Protein AF-A0A415K2P7-F1 (afdb_monomer)

Solvent-accessible surface area (backbone atoms only — not comparable to full-atom values): 9200 Å² total; per-residue (Å²): 142,58,72,81,37,50,37,37,32,37,36,60,86,43,89,69,56,55,33,26,33,26,71,46,73,48,91,48,28,35,35,23,44,24,39,46,90,82,80,40,78,44,33,37,32,41,34,35,45,89,42,49,71,46,74,49,71,52,72,70,41,54,53,39,41,53,53,34,49,76,70,45,59,74,75,56,84,76,79,90,70,50,44,91,44,88,58,36,45,58,46,52,35,32,77,67,66,38,62,31,41,38,32,39,55,54,71,93,50,72,49,38,28,32,42,76,45,77,58,98,59,38,33,33,33,37,40,37,51,99,83,35,46,72,53,96,57,67,46,84,42,51,58,88,47,44,34,33,43,30,34,75,23,62,66,61,53,51,39,48,58,47,23,74,73,64,74,122

Radius of gyration: 15.82 Å; Cα contacts (8 Å, |Δi|>4): 340; chains: 1; bounding box: 36×34×43 Å

Organism: NCBI:txid371601

pLDDT: mean 95.43, std 5.38, range [50.12, 98.75]

Sequence (168 aa):
MEKGKLYSFEIKGWKEPICGIVEAFSVDWILIKWIINDFLFDGYSVIQRRHIKKCFQDENLLFKESVLRAKGVMDIPTPEIPIDSKSAPLKWFCDNMNIVLVSPIDESVSDVGKITKVLNRVFYLKTMDCEGKWDNVYDNCLLSEIVSFSIDTDYVKSLLIYSLKFEK

Structure (mmCIF, N/CA/C/O backbone):
data_AF-A0A415K2P7-F1
#
_entry.id   AF-A0A415K2P7-F1
#
loop_
_atom_site.group_PDB
_atom_site.id
_atom_site.type_symbol
_atom_site.label_atom_id
_atom_site.label_alt_id
_atom_site.label_comp_id
_atom_site.label_asym_id
_atom_site.label_entity_id
_atom_site.label_seq_id
_atom_site.pdbx_PDB_ins_code
_atom_site.Cartn_x
_atom_site.Cartn_y
_atom_site.Cartn_z
_atom_site.occupancy
_atom_site.B_iso_or_equiv
_atom_site.auth_seq_id
_atom_site.auth_comp_id
_atom_site.auth_asym_id
_atom_site.auth_atom_id
_atom_site.pdbx_PDB_model_num
ATOM 1 N N . MET A 1 1 ? -12.413 -3.801 12.341 1.00 89.44 1 MET A N 1
ATOM 2 C CA . MET A 1 1 ? -12.017 -3.050 11.136 1.00 89.44 1 MET A CA 1
ATOM 3 C C . MET A 1 1 ? -13.128 -3.209 10.129 1.00 89.44 1 MET A C 1
ATOM 5 O O . MET A 1 1 ? -13.576 -4.332 9.925 1.00 89.44 1 MET A O 1
ATOM 9 N N . GLU A 1 2 ? -13.578 -2.103 9.558 1.00 95.62 2 GLU A N 1
ATOM 10 C CA . GLU A 1 2 ? -14.730 -2.040 8.659 1.00 95.62 2 GLU A CA 1
ATOM 11 C 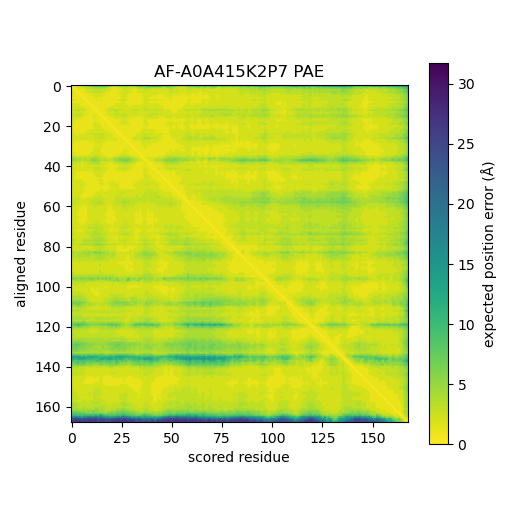C . GLU A 1 2 ? -14.326 -1.412 7.325 1.00 95.62 2 GLU A C 1
ATOM 13 O O . GLU A 1 2 ? -13.419 -0.581 7.277 1.00 95.62 2 GLU A O 1
ATOM 18 N N . LYS A 1 3 ? -15.000 -1.810 6.243 1.00 96.75 3 LYS A N 1
ATOM 19 C CA . LYS A 1 3 ? -14.834 -1.185 4.927 1.00 96.75 3 LYS A CA 1
ATOM 20 C C . LYS A 1 3 ? -15.412 0.238 4.941 1.00 96.75 3 LYS A C 1
ATOM 22 O O . LYS A 1 3 ? -16.443 0.477 5.560 1.00 96.75 3 LYS A O 1
ATOM 27 N N . GLY A 1 4 ? -14.767 1.164 4.234 1.00 97.00 4 GLY A N 1
ATOM 28 C CA . GLY A 1 4 ? -15.166 2.569 4.117 1.00 97.00 4 GLY A CA 1
ATOM 29 C C . GLY A 1 4 ? -14.808 3.425 5.334 1.00 97.00 4 GLY A C 1
ATOM 30 O O . GLY A 1 4 ? -15.270 4.560 5.443 1.00 97.00 4 GLY A O 1
ATOM 31 N N . LYS A 1 5 ? -14.005 2.888 6.259 1.00 97.94 5 LYS A N 1
ATOM 32 C CA . LYS A 1 5 ? -13.577 3.560 7.489 1.00 97.94 5 LYS A CA 1
ATOM 33 C C . LYS A 1 5 ? -12.086 3.850 7.480 1.00 97.94 5 LYS A C 1
ATOM 35 O O . LYS A 1 5 ? -11.303 3.065 6.941 1.00 97.94 5 LYS A O 1
ATOM 40 N N . LEU A 1 6 ? -11.711 4.980 8.077 1.00 98.38 6 LEU A N 1
ATOM 41 C CA . LEU A 1 6 ? -10.321 5.408 8.190 1.00 98.38 6 LEU A CA 1
ATOM 42 C C . LEU A 1 6 ? -9.652 4.761 9.405 1.00 98.38 6 LEU A C 1
ATOM 44 O O . LEU A 1 6 ? -10.136 4.897 10.528 1.00 98.38 6 LEU A O 1
ATOM 48 N N . TYR A 1 7 ? -8.505 4.126 9.179 1.00 98.50 7 TYR A N 1
ATOM 49 C CA . TYR A 1 7 ? -7.666 3.551 10.227 1.00 98.50 7 TYR A CA 1
ATOM 50 C C . TYR A 1 7 ? -6.209 3.978 10.064 1.00 98.50 7 TYR A C 1
ATOM 52 O O . TYR A 1 7 ? -5.749 4.262 8.955 1.00 98.50 7 TYR A O 1
ATOM 60 N N . SER A 1 8 ? -5.478 3.950 11.177 1.00 98.25 8 SER A N 1
ATOM 61 C CA . SER A 1 8 ? -4.016 3.975 11.187 1.00 98.25 8 SER A CA 1
ATOM 62 C C . SER A 1 8 ? -3.461 2.606 11.578 1.00 98.25 8 SER A C 1
ATOM 64 O O . SER A 1 8 ? -3.981 1.927 12.469 1.00 98.25 8 SER A O 1
ATOM 66 N N . PHE A 1 9 ? -2.389 2.207 10.900 1.00 98.50 9 PHE A N 1
ATOM 67 C CA . PHE A 1 9 ? -1.717 0.921 11.019 1.00 98.50 9 PHE A CA 1
ATOM 68 C C . PHE A 1 9 ? -0.278 1.152 11.487 1.00 98.50 9 PHE A C 1
ATOM 70 O O . PHE A 1 9 ? 0.574 1.577 10.710 1.00 98.50 9 PHE A O 1
ATOM 77 N N . GLU A 1 10 ? 0.008 0.858 12.757 1.00 98.44 10 GLU A N 1
ATOM 78 C CA . GLU A 1 10 ? 1.383 0.837 13.264 1.00 98.44 10 GLU A CA 1
ATOM 79 C C . GLU A 1 10 ? 2.112 -0.362 12.657 1.00 98.44 10 GLU A C 1
ATOM 81 O O . GLU A 1 10 ? 1.699 -1.511 12.861 1.00 98.44 10 GLU A O 1
ATOM 86 N N . ILE A 1 11 ? 3.206 -0.112 11.942 1.00 98.50 11 ILE A N 1
ATOM 87 C CA . ILE A 1 11 ? 4.044 -1.154 11.350 1.00 98.50 11 ILE A CA 1
ATOM 88 C C . ILE A 1 11 ? 5.186 -1.499 12.309 1.00 98.50 11 ILE A C 1
ATOM 90 O O . ILE A 1 11 ? 5.748 -0.645 12.991 1.00 98.50 11 ILE A O 1
ATOM 94 N N . LYS A 1 12 ? 5.525 -2.786 12.413 1.00 98.12 12 LYS A N 1
ATOM 95 C CA . LYS A 1 12 ? 6.638 -3.253 13.250 1.00 98.12 12 LYS A CA 1
ATOM 96 C C . LYS A 1 12 ? 7.951 -2.637 12.761 1.00 98.12 12 LYS A C 1
ATOM 98 O O . LYS A 1 12 ? 8.394 -2.953 11.665 1.00 98.12 12 LYS A O 1
ATOM 103 N N . GLY A 1 13 ? 8.586 -1.835 13.613 1.00 96.44 13 GLY A N 1
ATOM 104 C CA . GLY A 1 13 ? 9.891 -1.226 13.342 1.00 96.44 13 GLY A CA 1
ATOM 105 C C . GLY A 1 13 ? 9.827 0.148 12.675 1.00 96.44 13 GLY A C 1
ATOM 106 O O . GLY A 1 13 ? 10.838 0.838 12.678 1.00 96.44 13 GLY A O 1
ATOM 107 N N . TRP A 1 14 ? 8.660 0.563 12.178 1.00 98.00 14 TRP A N 1
ATOM 108 C CA . TRP A 1 14 ? 8.465 1.907 11.635 1.00 98.00 14 TRP A CA 1
ATOM 109 C C . TRP A 1 14 ? 8.137 2.899 12.749 1.00 98.00 14 TRP A C 1
ATOM 111 O O . TRP A 1 14 ? 7.540 2.533 13.770 1.00 98.00 14 TRP A O 1
ATOM 121 N N . LYS A 1 15 ? 8.530 4.155 12.544 1.00 97.12 15 LYS A N 1
ATOM 122 C CA . LYS A 1 15 ? 8.164 5.285 13.397 1.00 97.12 15 LYS A CA 1
ATOM 123 C C . LYS A 1 15 ? 6.776 5.795 13.047 1.00 97.12 15 LYS A C 1
ATOM 125 O O . LYS A 1 15 ? 5.981 6.020 13.957 1.00 97.12 15 LYS A O 1
ATOM 130 N N . GLU A 1 16 ? 6.483 5.928 11.756 1.00 95.06 16 GLU A N 1
ATOM 131 C CA . GLU A 1 16 ? 5.225 6.484 11.279 1.00 95.06 16 GLU A CA 1
ATOM 132 C C . GLU A 1 16 ? 4.228 5.377 10.894 1.00 95.06 16 GLU A C 1
ATOM 134 O O . GLU A 1 16 ? 4.587 4.374 10.265 1.00 95.06 16 GLU A O 1
ATOM 139 N N . PRO A 1 17 ? 2.945 5.508 11.276 1.00 97.12 17 PRO A N 1
ATOM 140 C CA . PRO A 1 17 ? 1.922 4.565 10.861 1.00 97.12 17 PRO A CA 1
ATOM 141 C C . PRO A 1 17 ? 1.513 4.801 9.403 1.00 97.12 17 PRO A C 1
ATOM 143 O O . PRO A 1 17 ? 1.479 5.928 8.911 1.00 97.12 17 PRO A O 1
ATOM 146 N N . ILE A 1 18 ? 1.061 3.742 8.733 1.00 98.12 18 ILE A N 1
ATOM 147 C CA . ILE A 1 18 ? 0.336 3.888 7.466 1.00 98.12 18 ILE A CA 1
ATOM 148 C C . ILE A 1 18 ? -1.111 4.271 7.793 1.00 98.12 18 ILE A C 1
ATOM 150 O O . ILE A 1 18 ? -1.742 3.618 8.619 1.00 98.12 18 ILE A O 1
ATOM 154 N N . CYS A 1 19 ? -1.664 5.303 7.157 1.00 98.31 19 CYS A N 1
ATOM 155 C CA . CYS A 1 19 ? -3.046 5.743 7.370 1.00 98.31 19 CYS A CA 1
ATOM 156 C C . CYS A 1 19 ? -3.874 5.565 6.092 1.00 98.31 19 CYS A C 1
ATOM 158 O O . CYS A 1 19 ? -3.416 5.905 5.003 1.00 98.31 19 CYS A O 1
ATOM 160 N N . GLY A 1 20 ? -5.096 5.039 6.193 1.00 98.44 20 GLY A N 1
ATOM 161 C CA . GLY A 1 20 ? -5.924 4.850 5.005 1.00 98.44 20 GLY A CA 1
ATOM 162 C C . GLY A 1 20 ? -7.370 4.458 5.252 1.00 98.44 20 GLY A C 1
ATOM 163 O O . GLY A 1 20 ? -7.730 3.965 6.322 1.00 98.44 20 GLY A O 1
ATOM 164 N N . ILE A 1 21 ? -8.202 4.681 4.232 1.00 98.44 21 ILE A N 1
ATOM 165 C CA . ILE A 1 21 ? -9.594 4.215 4.203 1.00 98.44 21 ILE A CA 1
ATOM 166 C C . ILE A 1 21 ? -9.582 2.768 3.725 1.00 98.44 21 ILE A C 1
ATOM 168 O O . ILE A 1 21 ? -9.052 2.481 2.655 1.00 98.44 21 ILE A O 1
ATOM 172 N N . VAL A 1 22 ? -10.148 1.857 4.511 1.00 98.44 22 VAL A N 1
ATOM 173 C CA . VAL A 1 22 ? -10.141 0.422 4.203 1.00 98.44 22 VAL A CA 1
ATOM 174 C C . VAL A 1 22 ? -11.140 0.099 3.102 1.00 98.44 22 VAL A C 1
ATOM 176 O O . VAL A 1 22 ? -12.333 0.343 3.247 1.00 98.44 22 VAL A O 1
ATOM 179 N N . GLU A 1 23 ? -10.675 -0.531 2.031 1.00 98.31 23 GLU A N 1
ATOM 180 C CA . GLU A 1 23 ? -11.500 -0.885 0.870 1.00 98.31 23 GLU A CA 1
ATOM 181 C C . GLU A 1 23 ? -11.775 -2.387 0.792 1.00 98.31 23 GLU A C 1
ATOM 183 O O . GLU A 1 23 ? -12.870 -2.812 0.411 1.00 98.31 23 GLU A O 1
ATOM 188 N N . ALA A 1 24 ? -10.798 -3.194 1.204 1.00 98.00 24 ALA A N 1
ATOM 189 C CA . ALA A 1 24 ? -10.917 -4.637 1.339 1.00 98.00 24 ALA A CA 1
ATOM 190 C C . ALA A 1 24 ? -9.871 -5.167 2.329 1.00 98.00 24 ALA A C 1
ATOM 192 O O . ALA A 1 24 ? -8.836 -4.541 2.561 1.00 98.00 24 ALA A O 1
ATOM 193 N N . PHE A 1 25 ? -10.118 -6.334 2.919 1.00 97.56 25 PHE A N 1
ATOM 194 C CA . PHE A 1 25 ? -9.139 -7.011 3.768 1.00 97.56 25 PHE A CA 1
ATOM 195 C C . PHE A 1 25 ? -9.321 -8.528 3.737 1.00 97.56 25 PHE A C 1
ATOM 197 O O . PHE A 1 25 ? -10.432 -9.032 3.598 1.00 97.56 25 PHE A O 1
ATOM 204 N N . SER A 1 26 ? -8.218 -9.250 3.907 1.00 97.12 26 SER A N 1
ATOM 205 C CA . SER A 1 26 ? -8.161 -10.710 4.006 1.00 97.12 26 SER A CA 1
ATOM 206 C C . SER A 1 26 ? -7.295 -11.125 5.200 1.00 97.12 26 SER A C 1
ATOM 208 O O . SER A 1 26 ? -6.988 -10.300 6.067 1.00 97.12 26 SER A O 1
ATOM 210 N N . VAL A 1 27 ? -6.918 -12.404 5.287 1.00 96.31 27 VAL A N 1
ATOM 211 C CA . VAL A 1 27 ? -5.953 -12.894 6.290 1.00 96.31 27 VAL A CA 1
ATOM 212 C C . VAL A 1 27 ? -4.558 -12.304 6.077 1.00 96.31 27 VAL A C 1
ATOM 214 O O . VAL A 1 27 ? -3.874 -12.005 7.055 1.00 96.31 27 VAL A O 1
ATOM 217 N N . ASP A 1 28 ? -4.152 -12.101 4.824 1.00 97.00 28 ASP A N 1
ATOM 218 C CA . ASP A 1 28 ? -2.788 -11.691 4.483 1.00 97.00 28 ASP A CA 1
ATOM 219 C C . ASP A 1 28 ? -2.668 -10.188 4.212 1.00 97.00 28 ASP A C 1
ATOM 221 O O . ASP A 1 28 ? -1.629 -9.598 4.515 1.00 97.00 28 ASP A O 1
ATOM 225 N N . TRP A 1 29 ? -3.727 -9.555 3.699 1.00 98.38 29 TRP A N 1
ATOM 226 C CA . TRP A 1 29 ? -3.653 -8.214 3.115 1.00 98.38 29 TRP A CA 1
ATOM 227 C C . TRP A 1 29 ? -4.745 -7.265 3.611 1.00 98.38 29 TRP A C 1
ATOM 229 O O . TRP A 1 29 ? -5.831 -7.689 4.014 1.00 98.38 29 TRP A O 1
ATOM 239 N N . ILE A 1 30 ? -4.463 -5.965 3.536 1.00 98.50 30 ILE A N 1
ATOM 240 C CA . ILE A 1 30 ? -5.437 -4.875 3.657 1.00 98.50 30 ILE A CA 1
ATOM 241 C C . ILE A 1 30 ? -5.227 -3.944 2.466 1.00 98.50 30 ILE A C 1
ATOM 243 O O . ILE A 1 30 ? -4.124 -3.439 2.290 1.00 98.50 30 ILE A O 1
ATOM 247 N N . LEU A 1 31 ? -6.269 -3.727 1.668 1.00 98.69 31 LEU A N 1
ATOM 248 C CA . LEU A 1 31 ? -6.293 -2.721 0.612 1.00 98.69 31 LEU A CA 1
ATOM 249 C C . LEU A 1 31 ? -6.868 -1.424 1.175 1.00 98.69 31 LEU A C 1
ATOM 251 O O . LEU A 1 31 ? -7.963 -1.429 1.750 1.00 98.69 31 LEU A O 1
ATOM 255 N N . ILE A 1 32 ? -6.147 -0.327 0.977 1.00 98.75 32 ILE A N 1
ATOM 256 C CA . ILE A 1 32 ? -6.556 1.001 1.422 1.00 98.75 32 ILE A CA 1
ATOM 257 C C . ILE A 1 32 ? -6.485 2.031 0.296 1.00 98.75 32 ILE A C 1
ATOM 259 O O . ILE A 1 32 ? -5.610 1.958 -0.567 1.00 98.75 32 ILE A O 1
ATOM 263 N N . LYS A 1 33 ? -7.352 3.045 0.367 1.00 98.69 33 LYS A N 1
ATOM 264 C CA . LYS A 1 33 ? -7.038 4.376 -0.170 1.00 98.69 33 LYS A CA 1
ATOM 265 C C . LYS A 1 33 ? -6.018 5.002 0.767 1.00 98.69 33 LYS A C 1
ATOM 267 O O . LYS A 1 33 ? -6.333 5.236 1.939 1.00 98.69 33 LYS A O 1
ATOM 272 N N . TRP A 1 34 ? -4.800 5.205 0.286 1.00 98.56 34 TRP A N 1
ATOM 273 C CA . TRP A 1 34 ? -3.706 5.675 1.121 1.00 98.56 34 TRP A CA 1
ATOM 274 C C . TRP A 1 34 ? -3.850 7.171 1.383 1.00 98.56 34 TRP A C 1
ATOM 276 O O . TRP A 1 34 ? -4.059 7.954 0.455 1.00 98.56 34 TRP A O 1
ATOM 286 N N . ILE A 1 35 ? -3.799 7.556 2.659 1.00 98.31 35 ILE A N 1
ATOM 287 C CA . ILE A 1 35 ? -3.903 8.946 3.088 1.00 98.31 35 ILE A CA 1
ATOM 288 C C . ILE A 1 35 ? -2.581 9.363 3.718 1.00 98.31 35 ILE A C 1
ATOM 290 O O . ILE A 1 35 ? -2.236 8.903 4.808 1.00 98.31 35 ILE A O 1
ATOM 294 N N . ILE A 1 36 ? -1.883 10.278 3.056 1.00 95.69 36 ILE A N 1
ATOM 295 C CA . ILE A 1 36 ? -0.656 10.893 3.563 1.00 95.69 36 ILE A CA 1
ATOM 296 C C . ILE A 1 36 ? -0.956 12.264 4.167 1.00 95.69 36 ILE A C 1
ATOM 298 O O . ILE A 1 36 ? -1.968 12.904 3.846 1.00 95.69 36 ILE A O 1
ATOM 302 N N . ASN A 1 37 ? -0.070 12.716 5.058 1.00 90.94 37 ASN A N 1
ATOM 303 C CA . ASN A 1 37 ? -0.271 13.922 5.862 1.00 90.94 37 ASN A CA 1
ATOM 304 C C . ASN A 1 37 ? -1.670 13.890 6.513 1.00 90.94 37 ASN A C 1
ATOM 306 O O . ASN A 1 37 ? -2.125 12.842 6.982 1.00 90.94 37 ASN A O 1
ATOM 310 N N . ASP A 1 38 ? -2.398 15.005 6.501 1.00 89.56 38 ASP A N 1
ATOM 311 C CA . ASP A 1 38 ? -3.705 15.072 7.150 1.00 89.56 38 ASP A CA 1
ATOM 312 C C . ASP A 1 38 ? -4.864 14.684 6.233 1.00 89.56 38 ASP A C 1
ATOM 314 O O . ASP A 1 38 ? -5.747 13.955 6.661 1.00 89.56 38 ASP A O 1
ATOM 318 N N . PHE A 1 39 ? -4.895 15.113 4.968 1.00 95.88 39 PHE A N 1
ATOM 319 C CA . PHE A 1 39 ? -6.099 14.963 4.130 1.00 95.88 39 PHE A CA 1
ATOM 320 C C . PHE A 1 39 ? -5.804 14.646 2.661 1.00 95.88 39 PHE A C 1
ATOM 322 O O . PHE A 1 39 ? -6.658 14.893 1.799 1.00 95.88 39 PHE A O 1
ATOM 329 N N . LEU A 1 40 ? -4.596 14.180 2.344 1.00 97.12 40 LEU A N 1
ATOM 330 C CA . LEU A 1 40 ? -4.175 13.955 0.967 1.00 97.12 40 LEU A CA 1
ATOM 331 C C . LEU A 1 40 ? -4.325 12.479 0.602 1.00 97.12 40 LEU A C 1
ATOM 333 O O . LEU A 1 40 ? -3.671 11.622 1.183 1.00 97.12 40 LEU A O 1
ATOM 337 N N . PHE A 1 41 ? -5.208 12.205 -0.355 1.00 98.19 41 PHE A N 1
ATOM 338 C CA . PHE A 1 41 ? -5.303 10.901 -0.997 1.00 98.19 41 PHE A CA 1
ATOM 339 C C . PHE A 1 41 ? -4.133 10.734 -1.965 1.00 98.19 41 PHE A C 1
ATOM 341 O O . PHE A 1 41 ? -3.973 11.568 -2.854 1.00 98.19 41 PHE A O 1
ATOM 348 N N . ASP A 1 42 ? -3.353 9.670 -1.788 1.00 97.81 42 ASP A N 1
ATOM 349 C CA . ASP A 1 42 ? -2.145 9.399 -2.570 1.00 97.81 42 ASP A CA 1
ATOM 350 C C . ASP A 1 42 ? -2.148 7.973 -3.135 1.00 97.81 42 ASP A C 1
ATOM 352 O O . ASP A 1 42 ? -1.277 7.147 -2.871 1.00 97.81 42 ASP A O 1
ATOM 356 N N . GLY A 1 43 ? -3.197 7.658 -3.893 1.00 98.19 43 GLY A N 1
ATOM 357 C CA . GLY A 1 43 ? -3.341 6.359 -4.540 1.00 98.19 43 GLY A CA 1
ATOM 358 C C . GLY A 1 43 ? -3.750 5.239 -3.583 1.00 98.19 43 GLY A C 1
ATOM 359 O O . GLY A 1 43 ? -4.419 5.450 -2.566 1.00 98.19 43 GLY A O 1
ATOM 360 N N . TYR A 1 44 ? -3.395 4.011 -3.946 1.00 98.56 44 TYR A N 1
ATOM 361 C CA . TYR A 1 44 ? -3.853 2.802 -3.261 1.00 98.56 44 TYR A CA 1
ATOM 362 C C . TYR A 1 44 ? -2.676 2.017 -2.726 1.00 98.56 44 TYR A C 1
ATOM 364 O O . TYR A 1 44 ? -1.656 1.915 -3.401 1.00 98.56 44 TYR A O 1
ATOM 372 N N . SER A 1 45 ? -2.839 1.412 -1.553 1.00 98.50 45 SER A N 1
ATOM 373 C CA . SER A 1 45 ? -1.810 0.563 -0.959 1.00 98.50 45 SER A CA 1
ATOM 374 C C . SER A 1 45 ? -2.383 -0.773 -0.508 1.00 98.50 45 SER A C 1
ATOM 376 O O . SER A 1 45 ? -3.447 -0.823 0.112 1.00 98.50 45 SER A O 1
ATOM 378 N N . VAL A 1 46 ? -1.670 -1.860 -0.807 1.00 98.56 46 VAL A N 1
ATOM 379 C CA . VAL A 1 46 ? -1.904 -3.178 -0.210 1.00 98.56 46 VAL A CA 1
ATOM 380 C C . VAL A 1 46 ? -0.855 -3.437 0.863 1.00 98.56 46 VAL A C 1
ATOM 382 O O . VAL A 1 46 ? 0.337 -3.536 0.580 1.00 98.56 46 VAL A O 1
ATOM 385 N N . ILE A 1 47 ? -1.304 -3.559 2.110 1.00 98.69 47 ILE A N 1
ATOM 386 C CA . ILE A 1 47 ? -0.450 -3.734 3.288 1.00 98.69 47 ILE A CA 1
ATOM 387 C C . ILE A 1 47 ? -0.497 -5.187 3.743 1.00 98.69 47 ILE A C 1
ATOM 389 O O . ILE A 1 47 ? 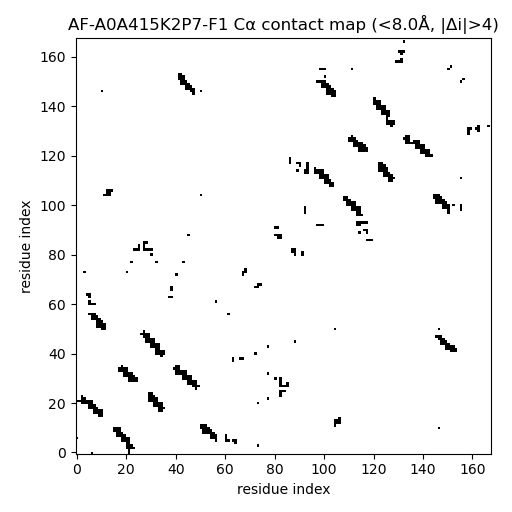-1.574 -5.760 3.929 1.00 98.69 47 ILE A O 1
ATOM 393 N N . GLN A 1 48 ? 0.668 -5.776 3.991 1.00 98.44 48 GLN A N 1
ATOM 394 C CA . GLN A 1 48 ? 0.785 -7.112 4.559 1.00 98.44 48 GLN A CA 1
ATOM 395 C C . GLN A 1 48 ? 0.491 -7.114 6.059 1.00 98.44 48 GLN A C 1
ATOM 397 O O . GLN A 1 48 ? 1.237 -6.569 6.876 1.00 98.44 48 GLN A O 1
ATOM 402 N N . ARG A 1 49 ? -0.553 -7.842 6.460 1.00 98.00 49 ARG A N 1
ATOM 403 C CA . ARG A 1 49 ? -1.040 -7.878 7.848 1.00 98.00 49 ARG A CA 1
ATOM 404 C C . ARG A 1 49 ? -0.020 -8.389 8.853 1.00 98.00 49 ARG A C 1
ATOM 406 O O . ARG A 1 49 ? -0.027 -7.951 9.998 1.00 98.00 49 ARG A O 1
ATOM 413 N N . ARG A 1 50 ? 0.885 -9.280 8.442 1.00 97.31 50 ARG A N 1
ATOM 414 C CA . ARG A 1 50 ? 1.948 -9.804 9.319 1.00 97.31 50 ARG A CA 1
ATOM 415 C C . ARG A 1 50 ? 2.906 -8.725 9.841 1.00 97.31 50 ARG A C 1
ATOM 417 O O . ARG A 1 50 ? 3.516 -8.937 10.894 1.00 97.31 50 ARG A O 1
ATOM 424 N N . HIS A 1 51 ? 3.035 -7.599 9.135 1.00 98.44 51 HIS A N 1
ATOM 425 C CA . HIS A 1 51 ? 3.894 -6.481 9.532 1.00 98.44 51 HIS A CA 1
ATOM 426 C C . HIS A 1 51 ? 3.163 -5.460 10.408 1.00 98.44 51 HIS A C 1
ATOM 428 O O . HIS A 1 51 ? 3.815 -4.656 11.065 1.00 98.44 51 HIS A O 1
ATOM 434 N N . ILE A 1 52 ? 1.833 -5.535 10.500 1.00 98.44 52 ILE A N 1
ATOM 435 C CA . ILE A 1 52 ? 1.038 -4.643 11.342 1.00 98.44 52 ILE A CA 1
ATOM 436 C C . ILE A 1 52 ? 1.185 -5.080 12.803 1.00 98.44 52 ILE A C 1
ATOM 438 O O . ILE A 1 52 ? 0.923 -6.228 13.168 1.00 98.44 52 ILE A O 1
ATOM 442 N N . LYS A 1 53 ? 1.628 -4.152 13.648 1.00 98.25 53 LYS A N 1
ATOM 443 C CA . LYS A 1 53 ? 1.689 -4.295 15.105 1.00 98.25 53 LYS A CA 1
ATOM 444 C C . LYS A 1 53 ? 0.329 -4.006 15.732 1.00 98.25 53 LYS A C 1
ATOM 446 O O . LYS A 1 53 ? -0.122 -4.756 16.594 1.00 98.25 53 LYS A O 1
ATOM 451 N N . LYS A 1 54 ? -0.313 -2.920 15.302 1.00 97.44 54 LYS A N 1
ATOM 452 C CA . LYS A 1 54 ? -1.585 -2.438 15.842 1.00 97.44 54 LYS A CA 1
ATOM 453 C C . LYS A 1 54 ? -2.360 -1.695 14.761 1.00 97.44 54 LYS A C 1
ATOM 455 O O . LYS A 1 54 ? -1.777 -0.993 13.946 1.00 97.44 54 LYS A O 1
ATOM 460 N N . CYS A 1 55 ? -3.678 -1.845 14.777 1.00 97.31 55 CYS A N 1
ATOM 461 C CA . CYS A 1 55 ? -4.608 -1.044 13.987 1.00 97.31 55 CYS A CA 1
ATOM 462 C C . CYS A 1 55 ? -5.507 -0.280 14.960 1.00 97.31 55 CYS A C 1
ATOM 464 O O . CYS A 1 55 ? -5.967 -0.867 15.945 1.00 97.31 55 CYS A O 1
ATOM 466 N N . PHE A 1 56 ? -5.722 1.012 14.724 1.00 96.81 56 PHE A N 1
ATOM 467 C CA . PHE A 1 56 ? -6.523 1.849 15.611 1.00 96.81 56 PHE A CA 1
ATOM 468 C C . PHE A 1 56 ? -7.275 2.950 14.861 1.00 96.81 56 PHE A C 1
ATOM 470 O O . PHE A 1 56 ? -6.941 3.313 13.733 1.00 96.81 56 PHE A O 1
ATOM 477 N N . GLN A 1 57 ? -8.313 3.452 15.524 1.00 96.44 57 GLN A N 1
ATOM 478 C CA . GLN A 1 57 ? -9.122 4.589 15.115 1.00 96.44 57 GLN A CA 1
ATOM 479 C C . GLN A 1 57 ? -9.428 5.393 16.381 1.00 96.44 57 GLN A C 1
ATOM 481 O O . GLN A 1 57 ? -10.069 4.874 17.293 1.00 96.44 57 GLN A O 1
ATOM 486 N N . ASP A 1 58 ? -8.905 6.611 16.461 1.00 95.38 58 ASP A N 1
ATOM 487 C CA . ASP A 1 58 ? -9.105 7.537 17.575 1.00 95.38 58 ASP A CA 1
ATOM 488 C C . ASP A 1 58 ? -9.966 8.738 17.144 1.00 95.38 58 ASP A C 1
ATOM 490 O O . ASP A 1 58 ? -10.415 8.825 15.999 1.00 95.38 58 ASP A O 1
ATOM 494 N N . GLU A 1 59 ? -10.218 9.670 18.062 1.00 96.12 59 GLU A N 1
ATOM 495 C CA . GLU A 1 59 ? -11.047 10.853 17.797 1.00 96.12 59 GLU A CA 1
ATOM 496 C C . GLU A 1 59 ? -10.481 11.740 16.675 1.00 96.12 59 GLU A C 1
ATOM 498 O O . GLU A 1 59 ? -11.241 12.251 15.847 1.00 96.12 59 GLU A O 1
ATOM 503 N N . ASN A 1 60 ? -9.153 11.858 16.580 1.00 94.75 60 ASN A N 1
ATOM 504 C CA . ASN A 1 60 ? -8.494 12.607 15.509 1.00 94.75 60 ASN A CA 1
ATOM 505 C C . ASN A 1 60 ? -8.746 11.954 14.143 1.00 94.75 60 ASN A C 1
ATOM 507 O O . ASN A 1 60 ? -9.042 12.643 13.163 1.00 94.75 60 ASN A O 1
ATOM 511 N N . LEU A 1 61 ? -8.694 10.621 14.072 1.00 96.25 61 LEU A N 1
ATOM 512 C CA . LEU A 1 61 ? -9.018 9.875 12.858 1.00 96.25 61 LEU A CA 1
ATOM 513 C C . LEU A 1 61 ? -10.502 9.973 12.490 1.00 96.25 61 LEU A C 1
ATOM 515 O O . LEU A 1 61 ? -10.815 10.040 11.303 1.00 96.25 61 LEU A O 1
ATOM 519 N N . LEU A 1 62 ? -11.418 10.049 13.458 1.00 97.12 62 LEU A N 1
ATOM 520 C CA . LEU A 1 62 ? -12.845 10.268 13.179 1.00 97.12 62 LEU A CA 1
ATOM 521 C C . LEU A 1 62 ? -13.108 11.655 12.571 1.00 97.12 62 LEU A C 1
ATOM 523 O O . LEU A 1 62 ? -13.891 11.790 11.620 1.00 97.12 62 LEU A O 1
ATOM 527 N N . PHE A 1 63 ? -12.424 12.687 13.069 1.00 97.44 63 PHE A N 1
ATOM 528 C CA . PHE A 1 63 ? -12.458 14.015 12.457 1.00 97.44 63 PHE A CA 1
ATOM 529 C C . PHE A 1 63 ? -11.873 13.983 11.037 1.00 97.44 63 PHE A C 1
ATOM 531 O O . PHE A 1 63 ? -12.524 14.427 10.087 1.00 97.44 63 PHE A O 1
ATOM 538 N N . LYS A 1 64 ? -10.691 13.378 10.865 1.00 97.56 64 LYS A N 1
ATOM 539 C CA . LYS A 1 64 ? -10.028 13.231 9.561 1.00 97.56 64 LYS A CA 1
ATOM 540 C C . LYS A 1 64 ? -10.889 12.472 8.550 1.00 97.56 64 LYS A C 1
ATOM 542 O O . LYS A 1 64 ? -11.014 12.911 7.409 1.00 97.56 64 LYS A O 1
ATOM 547 N N . GLU A 1 65 ? -11.560 11.400 8.966 1.00 97.94 65 GLU A N 1
ATOM 548 C CA . GLU A 1 65 ? -12.535 10.662 8.153 1.00 97.94 65 GLU A CA 1
ATOM 549 C C . GLU A 1 65 ? -13.661 11.578 7.650 1.00 97.94 65 GLU A C 1
ATOM 551 O O . GLU A 1 65 ? -14.046 11.513 6.482 1.00 97.94 65 GLU A O 1
ATOM 556 N N . SER A 1 66 ? -14.169 12.458 8.515 1.00 97.94 66 SER A N 1
ATOM 557 C CA . SER A 1 66 ? -15.238 13.401 8.172 1.00 97.94 66 SER A CA 1
ATOM 558 C C . SER A 1 66 ? -14.782 14.434 7.138 1.00 97.94 66 SER A C 1
ATOM 560 O O . SER A 1 66 ? -15.512 14.704 6.184 1.00 97.94 66 SER A O 1
ATOM 562 N N . VAL A 1 67 ? -13.553 14.947 7.264 1.00 98.19 67 VAL A N 1
ATOM 563 C CA . VAL A 1 67 ? -12.950 15.848 6.267 1.00 98.19 67 VAL A CA 1
ATOM 564 C C . VAL A 1 67 ? -12.752 15.134 4.928 1.00 98.19 67 VAL A C 1
ATOM 566 O O . VAL A 1 67 ? -13.134 15.658 3.884 1.00 98.19 67 VAL A O 1
ATOM 569 N N . LEU A 1 68 ? -12.202 13.916 4.936 1.00 98.25 68 LEU A N 1
ATOM 570 C CA . LEU A 1 68 ? -11.990 13.120 3.721 1.00 98.25 68 LEU A CA 1
ATOM 571 C C . LEU A 1 68 ? -13.306 12.797 3.003 1.00 98.25 68 LEU A C 1
ATOM 573 O O . LEU A 1 68 ? -13.361 12.838 1.773 1.00 98.25 68 LEU A O 1
ATOM 577 N N . ARG A 1 69 ? -14.376 12.527 3.762 1.00 97.94 69 ARG A N 1
ATOM 578 C CA . ARG A 1 69 ? -15.730 12.357 3.223 1.00 97.94 69 ARG A CA 1
ATOM 579 C C . ARG A 1 69 ? -16.240 13.639 2.573 1.00 97.94 69 ARG A C 1
ATOM 581 O O . ARG A 1 69 ? -16.712 13.583 1.448 1.00 97.94 69 ARG A O 1
ATOM 588 N N . ALA A 1 70 ? -16.090 14.791 3.228 1.00 98.12 70 ALA A N 1
ATOM 589 C CA . ALA A 1 70 ? -16.479 16.080 2.649 1.00 98.12 70 ALA A CA 1
ATOM 590 C C . ALA A 1 70 ? -15.691 16.421 1.368 1.00 98.12 70 ALA A C 1
ATOM 592 O O . ALA A 1 70 ? -16.225 17.062 0.468 1.00 98.12 70 ALA A O 1
ATOM 593 N N . LYS A 1 71 ? -14.441 15.953 1.257 1.00 97.31 71 LYS A N 1
ATOM 594 C CA . LYS A 1 71 ? -13.613 16.070 0.045 1.00 97.31 71 LYS A CA 1
ATOM 595 C C . LYS A 1 71 ? -13.987 15.088 -1.076 1.00 97.31 71 LYS A C 1
ATOM 597 O O . LYS A 1 71 ? -13.368 15.146 -2.135 1.00 97.31 71 LYS A O 1
ATOM 602 N N . GLY A 1 72 ? -14.927 14.167 -0.851 1.00 97.44 72 GLY A N 1
ATOM 603 C CA . GLY A 1 72 ? -15.309 13.138 -1.824 1.00 97.44 72 GLY A CA 1
ATOM 604 C C . GLY A 1 72 ? -14.280 12.016 -1.996 1.00 97.44 72 GLY A C 1
ATOM 605 O O . GLY A 1 72 ? -14.383 11.231 -2.931 1.00 97.44 72 GLY A O 1
ATOM 606 N N . VAL A 1 73 ? -13.282 11.896 -1.106 1.00 97.62 73 VAL A N 1
ATOM 607 C CA . VAL A 1 73 ? -12.249 10.841 -1.209 1.00 97.62 73 VAL A CA 1
ATOM 608 C C . VAL A 1 73 ? -12.861 9.447 -1.046 1.00 97.62 73 VAL A C 1
ATOM 610 O O . VAL A 1 73 ? -12.418 8.485 -1.671 1.00 97.62 73 VAL A O 1
ATOM 613 N N . MET A 1 74 ? -13.907 9.340 -0.225 1.00 95.25 74 MET A N 1
ATOM 614 C CA . MET A 1 74 ? -14.638 8.089 -0.002 1.00 95.25 74 MET A CA 1
ATOM 615 C C . MET A 1 74 ? -15.274 7.564 -1.294 1.00 95.25 74 MET A C 1
ATOM 617 O O . MET A 1 74 ? -15.295 6.352 -1.504 1.00 95.25 74 MET A O 1
ATOM 621 N N . ASP A 1 75 ? -15.711 8.471 -2.168 1.00 96.31 75 ASP A N 1
ATOM 622 C CA . ASP A 1 75 ? -16.453 8.171 -3.395 1.00 96.31 75 ASP A CA 1
ATOM 623 C C . ASP A 1 75 ? -15.538 7.859 -4.589 1.00 96.31 75 ASP A C 1
ATOM 625 O O . ASP A 1 75 ? -16.014 7.431 -5.641 1.00 96.31 75 ASP A O 1
ATOM 629 N N . ILE A 1 76 ? -14.219 8.041 -4.439 1.00 97.44 76 ILE A N 1
ATOM 630 C CA . ILE A 1 76 ? -13.242 7.666 -5.466 1.00 97.44 76 ILE A CA 1
ATOM 631 C C . ILE A 1 76 ? -13.320 6.140 -5.685 1.00 97.44 76 ILE A C 1
ATOM 633 O O . ILE A 1 76 ? -13.196 5.383 -4.716 1.00 97.44 76 ILE A O 1
ATOM 637 N N . PRO A 1 77 ? -13.509 5.657 -6.927 1.00 96.50 77 PRO A N 1
ATOM 638 C CA . PRO A 1 77 ? -13.563 4.226 -7.209 1.00 96.50 77 PRO A CA 1
ATOM 639 C C . PRO A 1 77 ? -12.228 3.539 -6.928 1.00 96.50 77 PRO A C 1
ATOM 641 O O . PRO A 1 77 ? -11.197 3.953 -7.448 1.00 96.50 77 PRO A O 1
ATOM 644 N N . THR A 1 78 ? -12.258 2.458 -6.156 1.00 96.12 78 THR A N 1
ATOM 645 C CA . THR A 1 78 ? -11.069 1.654 -5.850 1.00 96.12 78 THR A CA 1
ATOM 646 C C . THR A 1 78 ? -10.857 0.581 -6.926 1.00 96.12 78 THR A C 1
ATOM 648 O O . THR A 1 78 ? -11.832 -0.075 -7.300 1.00 96.12 78 THR A O 1
ATOM 651 N N . PRO A 1 79 ? -9.620 0.339 -7.404 1.00 95.44 79 PRO A N 1
ATOM 652 C CA . PRO A 1 79 ? -9.335 -0.777 -8.301 1.00 95.44 79 PRO A CA 1
ATOM 653 C C . PRO A 1 79 ? -9.623 -2.125 -7.628 1.00 95.44 79 PRO A C 1
ATOM 655 O O . PRO A 1 79 ? -9.369 -2.320 -6.436 1.00 95.44 79 PRO A O 1
ATOM 658 N N . GLU A 1 80 ? -10.113 -3.086 -8.409 1.00 95.12 80 GLU A N 1
ATOM 659 C CA . GLU A 1 80 ? -10.411 -4.445 -7.949 1.00 95.12 80 GLU A CA 1
ATOM 660 C C . GLU A 1 80 ? -9.129 -5.287 -7.838 1.00 95.12 80 GLU A C 1
ATOM 662 O O . GLU A 1 80 ? -8.896 -6.209 -8.616 1.00 95.12 80 GLU A O 1
ATOM 667 N N . ILE A 1 81 ? -8.268 -4.950 -6.874 1.00 97.19 81 ILE A N 1
ATOM 668 C CA . ILE A 1 81 ? -7.029 -5.689 -6.604 1.00 97.19 81 ILE A CA 1
ATOM 669 C C . ILE A 1 81 ? -7.368 -6.968 -5.817 1.00 97.19 81 ILE A C 1
ATOM 671 O O . ILE A 1 81 ? -7.857 -6.871 -4.685 1.00 97.19 81 ILE A O 1
ATOM 675 N N . PRO A 1 82 ? -7.090 -8.172 -6.352 1.00 97.44 82 PRO A N 1
ATOM 676 C CA . PRO A 1 82 ? -7.330 -9.423 -5.643 1.00 97.44 82 PRO A CA 1
ATOM 677 C C . PRO A 1 82 ? -6.413 -9.560 -4.425 1.00 97.44 82 PRO A C 1
ATOM 679 O O . PRO A 1 82 ? -5.194 -9.430 -4.529 1.00 97.44 82 PRO A O 1
ATOM 682 N N . ILE A 1 83 ? -7.000 -9.852 -3.263 1.00 97.50 83 ILE A N 1
ATOM 683 C CA . ILE A 1 83 ? -6.292 -9.998 -1.978 1.00 97.50 83 ILE A CA 1
ATOM 684 C C . ILE A 1 83 ? -6.573 -11.344 -1.290 1.00 97.50 83 ILE A C 1
ATOM 686 O O . ILE A 1 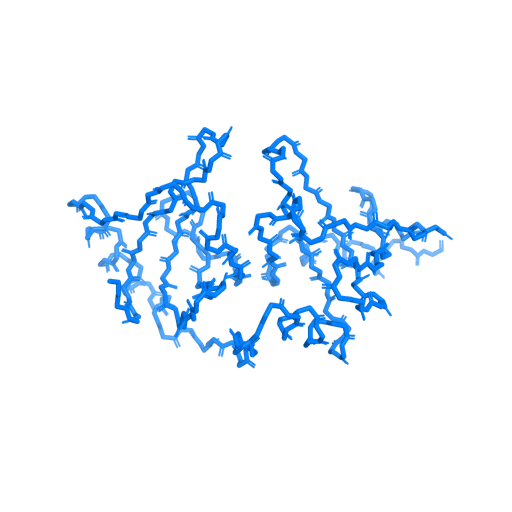83 ? -6.289 -11.523 -0.105 1.00 97.50 83 ILE A O 1
ATOM 690 N N . ASP A 1 84 ? -7.154 -12.289 -2.019 1.00 94.00 84 ASP A N 1
ATOM 691 C CA . ASP A 1 84 ? -7.606 -13.606 -1.562 1.00 94.00 84 ASP A CA 1
ATOM 692 C C . ASP A 1 84 ? -6.456 -14.567 -1.212 1.00 94.00 84 ASP A C 1
ATOM 694 O O . ASP A 1 84 ? -6.659 -15.539 -0.486 1.00 94.00 84 ASP A O 1
ATOM 698 N N . SER A 1 85 ? -5.231 -14.279 -1.664 1.00 93.88 85 SER A N 1
ATOM 699 C CA . SER A 1 85 ? -4.031 -15.031 -1.288 1.00 93.88 85 SER A CA 1
ATOM 700 C C . SER A 1 85 ? -2.786 -14.150 -1.179 1.00 93.88 85 SER A C 1
ATOM 702 O O . SER A 1 85 ? -2.725 -13.046 -1.722 1.00 93.88 85 SER A O 1
ATOM 704 N N . LYS A 1 86 ? -1.727 -14.675 -0.549 1.00 93.38 86 LYS A N 1
ATOM 705 C CA . LYS A 1 86 ? -0.410 -14.012 -0.444 1.00 93.38 86 LYS A CA 1
ATOM 706 C C . LYS A 1 86 ? 0.136 -13.499 -1.775 1.00 93.38 86 LYS A C 1
ATOM 708 O O . LYS A 1 86 ? 0.689 -12.412 -1.816 1.00 93.38 86 LYS A O 1
ATOM 713 N N . SER A 1 87 ? -0.006 -14.270 -2.852 1.00 95.19 87 SER A N 1
ATOM 714 C CA . SER A 1 87 ? 0.556 -13.907 -4.163 1.00 95.19 87 SER A CA 1
ATOM 715 C C . SER A 1 87 ? -0.396 -13.108 -5.056 1.00 95.19 87 SER A C 1
ATOM 717 O O . SER A 1 87 ? 0.041 -12.616 -6.092 1.00 95.19 87 SER A O 1
ATOM 719 N N . ALA A 1 88 ? -1.681 -13.010 -4.695 1.00 96.25 88 ALA A N 1
ATOM 720 C CA . ALA A 1 88 ? -2.713 -12.464 -5.574 1.00 96.25 88 ALA A CA 1
ATOM 721 C C . ALA A 1 88 ? -2.474 -10.991 -5.963 1.00 96.25 88 ALA A C 1
ATOM 723 O O . ALA A 1 88 ? -2.467 -10.727 -7.168 1.00 96.25 88 ALA A O 1
ATOM 724 N N . PRO A 1 89 ? -2.140 -10.065 -5.034 1.00 97.69 89 PRO A N 1
ATOM 725 C CA . PRO A 1 89 ? -1.864 -8.681 -5.421 1.00 97.69 89 PRO A CA 1
ATOM 726 C C . PRO A 1 89 ? -0.658 -8.575 -6.356 1.00 97.69 89 PRO A C 1
ATOM 728 O O . PRO A 1 89 ? -0.706 -7.873 -7.358 1.00 97.69 89 PRO A O 1
ATOM 731 N N . LEU A 1 90 ? 0.411 -9.328 -6.076 1.00 97.69 90 LEU A N 1
ATOM 732 C CA . LEU A 1 90 ? 1.639 -9.295 -6.873 1.00 97.69 90 LEU A CA 1
ATOM 733 C C . LEU A 1 90 ? 1.414 -9.798 -8.298 1.00 97.69 90 LEU A C 1
ATOM 735 O O . LEU A 1 90 ? 1.940 -9.209 -9.239 1.00 97.69 90 LEU A O 1
ATOM 739 N N . LYS A 1 91 ? 0.642 -10.880 -8.460 1.00 97.06 91 LYS A N 1
ATOM 740 C CA . LYS A 1 91 ? 0.268 -11.386 -9.786 1.00 97.06 91 LYS A CA 1
ATOM 741 C C . LYS A 1 91 ? -0.553 -10.349 -10.536 1.00 97.06 91 LYS A C 1
ATOM 743 O O . LYS A 1 91 ? -0.225 -10.038 -11.668 1.00 97.06 91 LYS A O 1
ATOM 748 N N . TRP A 1 92 ? -1.525 -9.732 -9.869 1.00 97.88 92 TRP A N 1
ATOM 749 C CA . TRP A 1 92 ? -2.318 -8.668 -10.470 1.00 97.88 92 TRP A CA 1
ATOM 750 C C . TRP A 1 92 ? -1.457 -7.468 -10.898 1.00 97.88 92 TRP A C 1
ATOM 752 O O . TRP A 1 92 ? -1.622 -6.973 -12.010 1.00 97.88 92 TRP A O 1
ATOM 762 N N . PHE A 1 93 ? -0.491 -7.030 -10.082 1.00 97.62 93 PHE A N 1
ATOM 763 C CA . PHE A 1 93 ? 0.447 -5.973 -10.477 1.00 97.62 93 PHE A CA 1
ATOM 764 C C . PHE A 1 93 ? 1.293 -6.370 -11.690 1.00 97.62 93 PHE A C 1
ATOM 766 O O . PHE A 1 93 ? 1.446 -5.567 -12.607 1.00 97.62 93 PHE A O 1
ATOM 773 N N . CYS A 1 94 ? 1.799 -7.605 -11.702 1.00 97.06 94 CYS A N 1
ATOM 774 C CA . CYS A 1 94 ? 2.598 -8.162 -12.790 1.00 97.06 94 CYS A CA 1
ATOM 775 C C . CYS A 1 94 ? 1.800 -8.233 -14.104 1.00 97.06 94 CYS A C 1
ATOM 777 O O . CYS A 1 94 ? 2.248 -7.719 -15.127 1.00 97.06 94 CYS A O 1
ATOM 779 N N . ASP A 1 95 ? 0.599 -8.811 -14.064 1.00 96.69 95 ASP A N 1
ATOM 780 C CA . ASP A 1 95 ? -0.245 -9.058 -15.238 1.00 96.69 95 ASP A CA 1
ATOM 781 C C . ASP A 1 95 ? -0.767 -7.752 -15.858 1.00 96.69 95 ASP A C 1
ATOM 783 O O . ASP A 1 95 ? -0.889 -7.642 -17.076 1.00 96.69 95 ASP A O 1
ATOM 787 N N . ASN A 1 96 ? -1.020 -6.735 -15.030 1.00 95.56 96 ASN A N 1
ATOM 788 C CA . ASN A 1 96 ? -1.467 -5.413 -15.478 1.00 95.56 96 ASN A CA 1
ATOM 789 C C . ASN A 1 96 ? -0.304 -4.440 -15.754 1.00 95.56 96 ASN A C 1
ATOM 791 O O . ASN A 1 96 ? -0.545 -3.272 -16.050 1.00 95.56 96 ASN A O 1
ATOM 795 N N . MET A 1 97 ? 0.954 -4.893 -15.658 1.00 91.31 97 MET A N 1
ATOM 796 C CA . MET A 1 97 ? 2.162 -4.073 -15.851 1.00 91.31 97 MET A CA 1
ATOM 797 C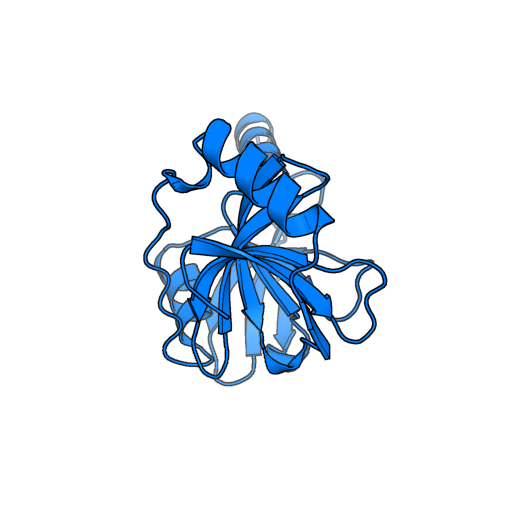 C . MET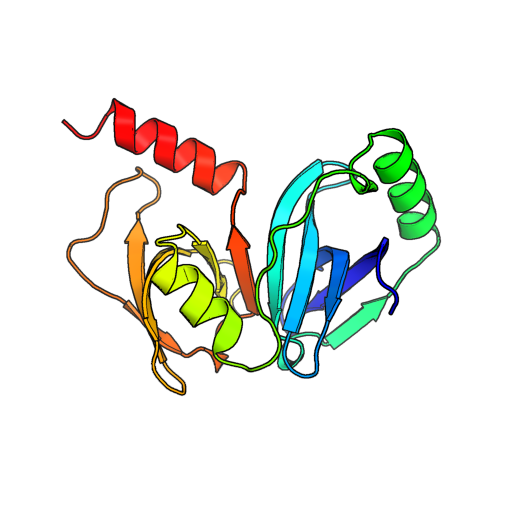 A 1 97 ? 2.196 -2.798 -14.991 1.00 91.31 97 MET A C 1
ATOM 799 O O . MET A 1 97 ? 2.739 -1.767 -15.404 1.00 91.31 97 MET A O 1
ATOM 803 N N . ASN A 1 98 ? 1.628 -2.872 -13.786 1.00 93.81 98 ASN A N 1
ATOM 804 C CA . ASN A 1 98 ? 1.595 -1.748 -12.863 1.00 93.81 98 ASN A CA 1
ATOM 805 C C . ASN A 1 98 ? 3.002 -1.383 -12.395 1.00 93.81 98 ASN A C 1
ATOM 807 O O . ASN A 1 98 ? 3.852 -2.247 -12.158 1.00 93.81 98 ASN A O 1
ATOM 811 N N . ILE A 1 99 ? 3.214 -0.084 -12.217 1.00 96.19 99 ILE A N 1
ATOM 812 C CA . ILE A 1 99 ? 4.420 0.455 -11.602 1.00 96.19 99 ILE A CA 1
ATOM 813 C C . ILE A 1 99 ? 4.088 0.689 -10.139 1.00 96.19 99 ILE A C 1
ATOM 815 O O . ILE A 1 99 ? 3.155 1.422 -9.813 1.00 96.19 99 ILE A O 1
ATOM 819 N N . VAL A 1 100 ? 4.810 -0.017 -9.281 1.00 97.44 100 VAL A N 1
ATOM 820 C CA . VAL A 1 100 ? 4.553 -0.088 -7.850 1.00 97.44 100 VAL A CA 1
ATOM 821 C C . VAL A 1 100 ? 5.642 0.660 -7.098 1.00 97.44 100 VAL A C 1
ATOM 823 O O . VAL A 1 100 ? 6.820 0.555 -7.432 1.00 97.44 100 VAL A O 1
ATOM 826 N N . LEU A 1 101 ? 5.232 1.385 -6.065 1.00 98.00 101 LEU A N 1
ATOM 827 C CA . LEU A 1 101 ? 6.092 1.792 -4.965 1.00 98.00 101 LEU A CA 1
ATOM 828 C C . LEU A 1 101 ? 6.120 0.646 -3.949 1.00 98.00 101 LEU A C 1
ATOM 830 O O . LEU A 1 101 ? 5.076 0.230 -3.444 1.00 98.00 101 LEU A O 1
ATOM 834 N N . VAL A 1 102 ? 7.301 0.115 -3.673 1.00 97.88 102 VAL A N 1
ATOM 835 C CA . VAL A 1 102 ? 7.539 -0.999 -2.759 1.00 97.88 102 VAL A CA 1
ATOM 836 C C . VAL A 1 102 ? 8.118 -0.438 -1.468 1.00 97.88 102 VAL A C 1
ATOM 838 O O . VAL A 1 102 ? 9.177 0.182 -1.482 1.00 97.88 102 VAL A O 1
ATOM 841 N N . SER A 1 103 ? 7.434 -0.674 -0.350 1.00 97.94 103 SER A N 1
ATOM 842 C CA . SER A 1 103 ? 7.897 -0.244 0.972 1.00 97.94 103 SER A CA 1
ATOM 843 C C . SER A 1 103 ? 8.369 -1.460 1.778 1.00 97.94 103 SER A C 1
ATOM 845 O O . SER A 1 103 ? 7.532 -2.295 2.147 1.00 97.94 103 SER A O 1
ATOM 847 N N . PRO A 1 104 ? 9.679 -1.614 2.034 1.00 97.69 104 PRO A N 1
ATOM 848 C CA . PRO A 1 104 ? 10.239 -2.712 2.814 1.00 97.69 104 PRO A CA 1
ATOM 849 C C . PRO A 1 104 ? 10.102 -2.502 4.332 1.00 97.69 104 PRO A C 1
ATOM 851 O O . PRO A 1 104 ? 9.570 -1.505 4.807 1.00 97.69 104 PRO A O 1
ATOM 854 N N . ILE A 1 105 ? 10.562 -3.473 5.128 1.00 97.44 105 ILE A N 1
ATOM 855 C CA . ILE A 1 105 ? 10.618 -3.358 6.599 1.00 97.44 105 ILE A CA 1
ATOM 856 C C . ILE A 1 105 ? 11.500 -2.178 7.034 1.00 97.44 105 ILE A C 1
ATOM 858 O O . ILE A 1 105 ? 11.209 -1.558 8.055 1.00 97.44 105 ILE A O 1
ATOM 862 N N . ASP A 1 106 ? 12.549 -1.865 6.271 1.00 96.25 106 ASP A N 1
ATOM 863 C CA . ASP A 1 106 ? 13.338 -0.652 6.471 1.00 96.25 106 ASP A CA 1
ATOM 864 C C . ASP A 1 106 ? 12.554 0.572 5.974 1.00 96.25 106 ASP A C 1
ATOM 866 O O . ASP A 1 106 ? 12.437 0.807 4.775 1.00 96.25 106 ASP A O 1
ATOM 870 N N . GLU A 1 107 ? 12.014 1.351 6.911 1.00 95.25 107 GLU A N 1
ATOM 871 C CA . GLU A 1 107 ? 11.225 2.562 6.641 1.00 95.25 107 GLU A CA 1
ATOM 872 C C . GLU A 1 107 ? 12.002 3.634 5.855 1.00 95.25 107 GLU A C 1
ATOM 874 O O . GLU A 1 107 ? 11.395 4.503 5.235 1.00 95.25 107 GLU A O 1
ATOM 879 N N . SER A 1 108 ? 13.340 3.599 5.875 1.00 93.38 108 SER A N 1
ATOM 880 C CA . SER A 1 108 ? 14.171 4.593 5.183 1.00 93.38 108 SER A CA 1
ATOM 881 C C . SER A 1 108 ? 14.313 4.346 3.680 1.00 93.38 108 SER A C 1
ATOM 883 O O . SER A 1 108 ? 14.853 5.196 2.969 1.00 93.38 108 SER A O 1
ATOM 885 N N . VAL A 1 109 ? 13.824 3.203 3.196 1.00 92.12 109 VAL A N 1
ATOM 886 C CA . VAL A 1 109 ? 13.949 2.774 1.804 1.00 92.12 109 VAL A CA 1
ATOM 887 C C . VAL A 1 109 ? 12.570 2.715 1.161 1.00 92.12 109 VAL A C 1
ATOM 889 O O . VAL A 1 109 ? 11.568 2.378 1.791 1.00 92.12 109 VAL A O 1
ATOM 892 N N . SER A 1 110 ? 12.496 3.053 -0.119 1.00 93.06 110 SER A N 1
ATOM 893 C CA . SER A 1 110 ? 11.341 2.761 -0.959 1.00 93.06 110 SER A CA 1
ATOM 894 C C . SER A 1 110 ? 11.803 2.635 -2.398 1.00 93.06 110 SER A C 1
ATOM 896 O O . SER A 1 110 ? 12.499 3.516 -2.900 1.00 93.06 110 SER A O 1
ATOM 898 N N . ASP A 1 111 ? 11.378 1.564 -3.055 1.00 95.06 111 ASP A N 1
ATOM 899 C CA . ASP A 1 111 ? 11.773 1.265 -4.428 1.00 95.06 111 ASP A CA 1
ATOM 900 C C . ASP A 1 111 ? 10.591 1.482 -5.366 1.00 95.06 111 ASP A C 1
ATOM 902 O O . ASP A 1 111 ? 9.453 1.137 -5.042 1.00 95.06 111 ASP A O 1
ATOM 906 N N . VAL A 1 112 ? 10.839 2.027 -6.554 1.00 96.62 112 VAL A N 1
ATOM 907 C CA . VAL A 1 112 ? 9.830 2.114 -7.616 1.00 96.62 112 VAL A CA 1
ATOM 908 C C . VAL A 1 112 ? 10.183 1.113 -8.698 1.00 96.62 112 VAL A C 1
ATOM 910 O O . VAL A 1 112 ? 11.333 1.025 -9.118 1.00 96.62 112 VAL A O 1
ATOM 913 N N . GLY A 1 113 ? 9.206 0.352 -9.186 1.00 96.00 113 GLY A N 1
ATOM 914 C CA . GLY A 1 113 ? 9.490 -0.588 -10.260 1.00 96.00 113 GLY A CA 1
ATOM 915 C C . GLY A 1 113 ? 8.300 -1.377 -10.778 1.00 96.00 113 GLY A C 1
ATOM 916 O O . GLY A 1 113 ? 7.158 -1.184 -10.370 1.00 96.00 113 GLY A O 1
ATOM 917 N N . LYS A 1 114 ? 8.586 -2.294 -11.703 1.00 96.44 114 LYS A N 1
ATOM 918 C CA . LYS A 1 114 ? 7.621 -3.254 -12.255 1.00 96.44 114 LYS A CA 1
ATOM 919 C C . LYS A 1 114 ? 7.910 -4.643 -11.731 1.00 96.44 114 LYS A C 1
ATOM 921 O O . LYS A 1 114 ? 9.022 -5.151 -11.885 1.00 96.44 114 LYS A O 1
ATOM 926 N N . ILE A 1 115 ? 6.893 -5.290 -11.176 1.00 97.56 115 ILE A N 1
ATOM 927 C CA . ILE A 1 115 ? 6.977 -6.716 -10.870 1.00 97.56 115 ILE A CA 1
ATOM 928 C C . ILE A 1 115 ? 6.928 -7.469 -12.198 1.00 97.56 115 ILE A C 1
ATOM 930 O O . ILE A 1 115 ? 5.974 -7.331 -12.955 1.00 97.56 115 ILE A O 1
ATOM 934 N N . THR A 1 116 ? 7.965 -8.246 -12.491 1.00 96.31 116 THR A N 1
ATOM 935 C CA . THR A 1 116 ? 8.109 -8.958 -13.776 1.00 96.31 116 THR A CA 1
ATOM 936 C C . THR A 1 116 ? 7.921 -10.460 -13.654 1.00 96.31 116 THR A C 1
ATOM 938 O O . THR A 1 116 ? 7.678 -11.150 -14.644 1.00 96.31 116 THR A O 1
ATOM 941 N N . LYS A 1 117 ? 8.035 -10.988 -12.433 1.00 96.31 117 LYS A N 1
ATOM 942 C CA . LYS A 1 117 ? 7.823 -12.401 -12.141 1.00 96.31 117 LYS A CA 1
ATOM 943 C C . LYS A 1 117 ? 7.475 -12.592 -10.675 1.00 96.31 117 LYS A C 1
ATOM 945 O O . LYS A 1 117 ? 8.130 -12.028 -9.801 1.00 96.31 117 LYS A O 1
ATOM 950 N N . VAL A 1 118 ? 6.495 -13.451 -10.408 1.00 96.62 118 VAL A N 1
ATOM 951 C CA . VAL A 1 118 ? 6.051 -13.798 -9.053 1.00 96.62 118 VAL A CA 1
ATOM 952 C C . VAL A 1 118 ? 6.270 -15.286 -8.815 1.00 96.62 118 VAL A C 1
ATOM 954 O O . VAL A 1 118 ? 5.736 -16.132 -9.531 1.00 96.62 118 VAL A O 1
ATOM 957 N N . LEU A 1 119 ? 7.060 -15.609 -7.796 1.00 94.38 119 LEU A N 1
ATOM 958 C CA . LEU A 1 119 ? 7.235 -16.957 -7.263 1.00 94.38 119 LEU A CA 1
ATOM 959 C C . LEU A 1 119 ? 6.562 -17.048 -5.883 1.00 94.38 119 LEU A C 1
ATOM 961 O O . LEU A 1 119 ? 5.925 -16.111 -5.414 1.00 94.38 119 LEU A O 1
ATOM 965 N N . ASN A 1 120 ? 6.690 -18.190 -5.204 1.00 88.75 120 ASN A N 1
ATOM 966 C CA . ASN A 1 120 ? 5.996 -18.425 -3.931 1.00 88.75 120 ASN A CA 1
ATOM 967 C C . ASN A 1 120 ? 6.418 -17.448 -2.806 1.00 88.75 120 ASN A C 1
ATOM 969 O O . ASN A 1 120 ? 5.586 -16.969 -2.043 1.00 88.75 120 ASN A O 1
ATOM 973 N N . ARG A 1 121 ? 7.721 -17.160 -2.684 1.00 93.50 121 ARG A N 1
ATOM 974 C CA . ARG A 1 121 ? 8.282 -16.297 -1.619 1.00 93.50 121 ARG A CA 1
ATOM 975 C C . ARG A 1 121 ? 9.083 -15.109 -2.141 1.00 93.50 121 ARG A C 1
ATOM 977 O O . ARG A 1 121 ? 9.470 -14.253 -1.352 1.00 93.50 121 ARG A O 1
ATOM 984 N N . VAL A 1 122 ? 9.344 -15.096 -3.441 1.00 96.38 122 VAL A N 1
ATOM 985 C CA . VAL A 1 122 ? 10.242 -14.159 -4.113 1.00 96.38 122 VAL A CA 1
ATOM 986 C C . VAL A 1 122 ? 9.488 -13.544 -5.277 1.00 96.38 122 VAL A C 1
ATOM 988 O O . VAL A 1 122 ? 8.689 -14.229 -5.920 1.00 96.38 122 VAL A O 1
ATOM 991 N N . PHE A 1 123 ? 9.763 -12.287 -5.575 1.00 97.19 123 PHE A N 1
ATOM 992 C CA . PHE A 1 123 ? 9.359 -11.662 -6.823 1.00 97.19 123 PHE A CA 1
ATOM 993 C C . PHE A 1 123 ? 10.537 -10.904 -7.430 1.00 97.19 123 PHE A C 1
ATOM 995 O O . PHE A 1 123 ? 11.494 -10.574 -6.734 1.00 97.19 123 PHE A O 1
ATOM 1002 N N . TYR A 1 124 ? 10.466 -10.688 -8.738 1.00 96.94 124 TYR A N 1
ATOM 1003 C CA . TYR A 1 124 ? 11.485 -9.976 -9.496 1.00 96.94 124 TYR A CA 1
ATOM 1004 C C . TYR A 1 124 ? 10.982 -8.570 -9.781 1.00 96.94 124 TYR A C 1
ATOM 1006 O O . TYR A 1 124 ? 9.930 -8.418 -10.414 1.00 96.94 124 TYR A O 1
ATOM 1014 N N . LEU A 1 125 ? 11.728 -7.567 -9.336 1.00 97.12 125 LEU A N 1
ATOM 1015 C CA . LEU A 1 125 ? 11.419 -6.160 -9.551 1.00 97.12 125 LEU A CA 1
ATOM 1016 C C . LEU A 1 125 ? 12.392 -5.589 -10.582 1.00 97.12 125 LEU A C 1
ATOM 1018 O O . LEU A 1 125 ? 13.603 -5.695 -10.420 1.00 97.12 125 LEU A O 1
ATOM 1022 N N . LYS A 1 126 ? 11.865 -5.000 -11.655 1.00 96.25 126 LYS A N 1
ATOM 1023 C CA . LYS A 1 126 ? 12.648 -4.111 -12.512 1.00 96.25 126 LYS A CA 1
ATOM 1024 C C . LYS A 1 126 ? 12.519 -2.706 -11.944 1.00 96.25 126 LYS A C 1
ATOM 1026 O O . LYS A 1 126 ? 11.425 -2.143 -12.019 1.00 96.25 126 LYS A O 1
ATOM 1031 N N . THR A 1 127 ? 13.584 -2.192 -11.354 1.00 95.38 127 THR A N 1
ATOM 1032 C CA . THR A 1 127 ? 13.604 -0.912 -10.646 1.00 95.38 127 THR A CA 1
ATOM 1033 C C . THR A 1 127 ? 13.744 0.273 -11.595 1.00 95.38 127 THR A C 1
ATOM 1035 O O . THR A 1 127 ? 14.208 0.155 -12.734 1.00 95.38 127 THR A O 1
ATOM 1038 N N . MET A 1 128 ? 13.262 1.413 -11.119 1.00 93.88 128 MET A N 1
ATOM 1039 C CA . MET A 1 128 ? 13.451 2.731 -11.695 1.00 93.88 128 MET A CA 1
ATOM 1040 C C . MET A 1 128 ? 14.128 3.598 -10.638 1.00 93.88 128 MET A C 1
ATOM 1042 O O . MET A 1 128 ? 13.656 3.656 -9.500 1.00 93.88 128 MET A O 1
ATOM 1046 N N . ASP A 1 129 ? 15.214 4.264 -11.014 1.00 91.44 129 ASP A N 1
ATOM 1047 C CA . ASP A 1 129 ? 15.930 5.161 -10.112 1.00 91.44 129 ASP A CA 1
ATOM 1048 C C . ASP A 1 129 ? 15.172 6.483 -9.881 1.00 91.44 129 ASP A C 1
ATOM 1050 O O . ASP A 1 129 ? 14.146 6.778 -10.502 1.00 91.44 129 ASP A O 1
ATOM 1054 N N . CYS A 1 130 ? 15.684 7.320 -8.979 1.00 88.88 130 CYS A N 1
ATOM 1055 C CA . CYS A 1 130 ? 15.078 8.616 -8.670 1.00 88.88 130 CYS A CA 1
ATOM 1056 C C . CYS A 1 130 ? 15.186 9.651 -9.809 1.00 88.88 130 CYS A C 1
ATOM 1058 O O . CYS A 1 130 ? 14.570 10.713 -9.715 1.00 88.88 130 CYS A O 1
ATOM 1060 N N . GLU A 1 131 ? 15.928 9.351 -10.879 1.00 90.31 131 GLU A N 1
ATOM 1061 C CA . GLU A 1 131 ? 15.991 10.145 -12.110 1.00 90.31 131 GLU A CA 1
ATOM 1062 C C . GLU A 1 131 ? 14.994 9.644 -13.170 1.00 90.31 131 GLU A C 1
ATOM 1064 O O . GLU A 1 131 ? 14.906 10.207 -14.262 1.00 90.31 131 GLU A O 1
ATOM 1069 N N . GLY A 1 132 ? 14.213 8.608 -12.855 1.00 90.62 132 GLY A N 1
ATOM 1070 C CA . GLY A 1 132 ? 13.209 8.044 -13.746 1.00 90.62 132 GLY A CA 1
ATOM 1071 C C . GLY A 1 132 ? 13.796 7.135 -14.823 1.00 90.62 132 GLY A C 1
ATOM 1072 O O . GLY A 1 132 ? 13.124 6.894 -15.827 1.00 90.62 132 GLY A O 1
ATOM 1073 N N . LYS A 1 133 ? 15.024 6.638 -14.643 1.00 92.31 133 LYS A N 1
ATOM 1074 C CA . LYS A 1 133 ? 15.669 5.704 -15.570 1.00 92.31 133 LYS A CA 1
ATOM 1075 C C . LYS A 1 133 ? 15.432 4.277 -15.115 1.00 92.31 133 LYS A C 1
ATOM 1077 O O . LYS A 1 133 ? 15.540 3.954 -13.935 1.00 92.31 133 LYS A O 1
ATOM 1082 N N . TRP A 1 134 ? 15.114 3.407 -16.066 1.00 93.12 134 TRP A N 1
ATOM 1083 C CA . TRP A 1 134 ? 14.980 1.981 -15.786 1.00 93.12 134 TRP A CA 1
ATOM 1084 C C . TRP A 1 134 ? 16.339 1.306 -15.648 1.00 93.12 134 TRP A C 1
ATOM 1086 O O . TRP A 1 134 ? 17.177 1.392 -16.549 1.00 93.12 134 TRP A O 1
ATOM 1096 N N . ASP A 1 135 ? 16.503 0.521 -14.590 1.00 89.81 135 ASP A N 1
ATOM 1097 C CA . ASP A 1 135 ? 17.693 -0.299 -14.428 1.00 89.81 135 ASP A CA 1
ATOM 1098 C C . ASP A 1 135 ? 17.745 -1.440 -15.455 1.00 89.81 135 ASP A C 1
ATOM 1100 O O . ASP A 1 135 ? 16.732 -1.985 -15.919 1.00 89.81 135 ASP A O 1
ATOM 1104 N N . ASN A 1 136 ? 18.973 -1.831 -15.801 1.00 86.44 136 ASN A N 1
ATOM 1105 C CA . ASN A 1 136 ? 19.245 -2.964 -16.691 1.00 86.44 136 ASN A CA 1
ATOM 1106 C C . ASN A 1 136 ? 19.254 -4.314 -15.956 1.00 86.44 136 ASN A C 1
ATOM 1108 O O . ASN A 1 136 ? 19.406 -5.362 -16.587 1.00 86.44 136 ASN A O 1
ATOM 1112 N N . VAL A 1 137 ? 19.111 -4.291 -14.631 1.00 86.25 137 VAL A N 1
ATOM 1113 C CA . VAL A 1 137 ? 19.121 -5.466 -13.759 1.00 86.25 137 VAL A CA 1
ATOM 1114 C C . VAL A 1 137 ? 17.771 -5.641 -13.068 1.00 86.25 137 VAL A C 1
ATOM 1116 O O . VAL A 1 137 ? 16.934 -4.742 -13.062 1.00 86.25 137 VAL A O 1
ATOM 1119 N N . TYR A 1 138 ? 17.550 -6.843 -12.541 1.00 88.62 138 TYR A N 1
ATOM 1120 C CA . TYR A 1 138 ? 16.347 -7.190 -11.794 1.00 88.62 138 TYR A CA 1
ATOM 1121 C C . TYR A 1 138 ? 16.729 -7.521 -10.363 1.00 88.62 138 TYR A C 1
ATOM 1123 O O . TYR A 1 138 ? 17.596 -8.373 -10.140 1.00 88.62 138 TYR A O 1
ATOM 1131 N N . ASP A 1 139 ? 16.006 -6.933 -9.422 1.00 90.94 139 ASP A N 1
ATOM 1132 C CA . ASP A 1 139 ? 16.157 -7.244 -8.014 1.00 90.94 139 ASP A CA 1
ATOM 1133 C C . ASP A 1 139 ? 15.319 -8.458 -7.634 1.00 90.94 139 ASP A C 1
ATOM 1135 O O . ASP A 1 139 ? 14.164 -8.619 -8.042 1.00 90.94 139 ASP A O 1
ATOM 1139 N N . ASN A 1 140 ? 15.927 -9.335 -6.837 1.00 93.88 140 ASN A N 1
ATOM 1140 C CA . ASN A 1 140 ? 15.259 -10.484 -6.245 1.00 93.88 140 ASN A CA 1
ATOM 1141 C C . ASN A 1 140 ? 14.761 -10.094 -4.856 1.00 93.88 140 ASN A C 1
ATOM 1143 O O . ASN A 1 140 ? 15.539 -10.053 -3.905 1.00 93.88 140 ASN A O 1
ATOM 1147 N N . CYS A 1 141 ? 13.463 -9.853 -4.725 1.00 96.12 141 CYS A N 1
ATOM 1148 C CA . CYS A 1 141 ? 12.878 -9.350 -3.490 1.00 96.12 141 CYS A CA 1
ATOM 1149 C C . CYS A 1 141 ? 12.173 -10.470 -2.719 1.00 96.12 141 CYS A C 1
ATOM 1151 O O . CYS A 1 141 ? 11.351 -11.209 -3.275 1.00 96.12 141 CYS A O 1
ATOM 1153 N N . LEU A 1 142 ? 12.438 -10.583 -1.416 1.00 97.06 142 LEU A N 1
ATOM 1154 C CA . LEU A 1 142 ? 11.689 -11.474 -0.533 1.00 97.06 142 LEU A CA 1
ATOM 1155 C C . LEU A 1 142 ? 10.362 -10.825 -0.151 1.00 97.06 142 LEU A C 1
ATOM 1157 O O . LEU A 1 142 ? 10.324 -9.785 0.496 1.00 97.06 142 LEU A O 1
ATOM 1161 N N . LEU A 1 143 ? 9.244 -11.494 -0.440 1.00 96.94 143 LEU A N 1
ATOM 1162 C CA . LEU A 1 143 ? 7.920 -10.983 -0.070 1.00 96.94 143 LEU A CA 1
ATOM 1163 C C . LEU A 1 143 ? 7.787 -10.782 1.451 1.00 96.94 143 LEU A C 1
ATOM 1165 O O . LEU A 1 143 ? 6.984 -9.973 1.902 1.00 96.94 143 LEU A O 1
ATOM 1169 N N . SER A 1 144 ? 8.546 -11.535 2.256 1.00 96.62 144 SER A N 1
ATOM 1170 C CA . SER A 1 144 ? 8.620 -11.378 3.717 1.00 96.62 144 SER A CA 1
ATOM 1171 C C . SER A 1 144 ? 9.275 -10.121 4.226 1.00 96.62 144 SER A C 1
ATOM 1173 O O . SER A 1 144 ? 9.111 -9.835 5.406 1.00 96.62 144 SER A O 1
ATOM 1175 N N . GLU A 1 145 ? 9.975 -9.399 3.370 1.00 97.12 145 GLU A N 1
ATOM 1176 C CA . GLU A 1 145 ? 10.657 -8.165 3.732 1.00 97.12 145 GLU A CA 1
ATOM 1177 C C . GLU A 1 145 ? 9.883 -6.934 3.270 1.00 97.12 145 GLU A C 1
ATOM 1179 O O . GLU A 1 145 ? 10.293 -5.818 3.561 1.00 97.12 145 GLU A O 1
ATOM 1184 N N . ILE A 1 146 ? 8.744 -7.128 2.596 1.00 97.88 146 ILE A N 1
ATOM 1185 C CA . ILE A 1 146 ? 7.915 -6.040 2.085 1.00 97.88 146 ILE A CA 1
ATOM 1186 C C . ILE A 1 146 ? 6.733 -5.788 3.017 1.00 97.88 146 ILE A C 1
ATOM 1188 O O . ILE A 1 146 ? 5.965 -6.696 3.328 1.00 97.88 146 ILE A O 1
ATOM 1192 N N . VAL A 1 147 ? 6.545 -4.541 3.427 1.00 98.50 147 VAL A N 1
ATOM 1193 C CA . VAL A 1 147 ? 5.393 -4.098 4.217 1.00 98.50 147 VAL A CA 1
ATOM 1194 C C . VAL A 1 147 ? 4.197 -3.845 3.310 1.00 98.50 147 VAL A C 1
ATOM 1196 O O . VAL A 1 147 ? 3.110 -4.366 3.574 1.00 98.50 147 VAL A O 1
ATOM 1199 N N . SER A 1 148 ? 4.389 -3.085 2.233 1.00 98.50 148 SER A N 1
ATOM 1200 C CA . SER A 1 148 ? 3.303 -2.701 1.335 1.00 98.50 148 SER A CA 1
ATOM 1201 C C . SER A 1 148 ? 3.747 -2.490 -0.106 1.00 98.50 148 SER A C 1
ATOM 1203 O O . SER A 1 148 ? 4.919 -2.256 -0.395 1.00 98.50 148 SER A O 1
ATOM 1205 N N . PHE A 1 149 ? 2.764 -2.563 -1.001 1.00 98.56 149 PHE A N 1
ATOM 1206 C CA . PHE A 1 149 ? 2.882 -2.143 -2.392 1.00 98.56 149 PHE A CA 1
ATOM 1207 C C . PHE A 1 149 ? 1.850 -1.052 -2.645 1.00 98.56 149 PHE A C 1
ATOM 1209 O O . PHE A 1 149 ? 0.669 -1.261 -2.356 1.00 98.56 149 PHE A O 1
ATOM 1216 N N . SER A 1 150 ? 2.279 0.079 -3.192 1.00 98.38 150 SER A N 1
ATOM 1217 C CA . SER A 1 150 ? 1.404 1.202 -3.512 1.00 98.38 150 SER A CA 1
ATOM 1218 C C . SER A 1 150 ? 1.421 1.502 -5.008 1.00 98.38 150 SER A C 1
ATOM 1220 O O . SER A 1 150 ? 2.456 1.389 -5.660 1.00 98.38 150 SER A O 1
ATOM 1222 N N . ILE A 1 151 ? 0.273 1.882 -5.556 1.00 97.88 151 ILE A N 1
ATOM 1223 C CA . ILE A 1 151 ? 0.110 2.290 -6.956 1.00 97.88 151 ILE A CA 1
ATOM 1224 C C . ILE A 1 151 ? -0.576 3.644 -7.019 1.00 97.88 151 ILE A C 1
ATOM 1226 O O . ILE A 1 151 ? -1.227 4.068 -6.062 1.00 97.88 151 ILE A O 1
ATOM 1230 N N . ASP A 1 152 ? -0.473 4.295 -8.175 1.00 96.75 152 ASP A N 1
ATOM 1231 C CA . ASP A 1 152 ? -1.150 5.561 -8.454 1.00 96.75 152 ASP A CA 1
ATOM 1232 C C . ASP A 1 152 ? -0.793 6.710 -7.501 1.00 96.75 152 ASP A C 1
ATOM 1234 O O . ASP A 1 152 ? -1.530 7.701 -7.440 1.00 96.75 152 ASP A O 1
ATOM 1238 N N . THR A 1 153 ? 0.345 6.603 -6.815 1.00 97.44 153 THR A N 1
ATOM 1239 C CA . THR A 1 153 ? 0.889 7.671 -5.977 1.00 97.44 153 THR A CA 1
ATOM 1240 C C . THR A 1 153 ? 1.366 8.829 -6.849 1.00 97.44 153 THR A C 1
ATOM 1242 O O . THR A 1 153 ? 1.775 8.641 -8.003 1.00 97.44 153 THR A O 1
ATOM 1245 N N . ASP A 1 154 ? 1.325 10.038 -6.303 1.00 96.50 154 ASP A N 1
ATOM 1246 C CA . ASP A 1 154 ? 1.812 11.247 -6.956 1.00 96.50 154 ASP A CA 1
ATOM 1247 C C . ASP A 1 154 ? 3.301 11.129 -7.298 1.00 96.50 154 ASP A C 1
ATOM 1249 O O . ASP A 1 154 ? 3.705 11.478 -8.407 1.00 96.50 154 ASP A O 1
ATOM 1253 N N . TYR A 1 155 ? 4.100 10.533 -6.404 1.00 94.94 155 TYR A N 1
ATOM 1254 C CA . TYR A 1 155 ? 5.524 10.283 -6.637 1.00 94.94 155 TYR A CA 1
ATOM 1255 C C . TYR A 1 155 ? 5.761 9.408 -7.875 1.00 94.94 155 TYR A C 1
ATOM 1257 O O . TYR A 1 155 ? 6.482 9.811 -8.789 1.00 94.94 155 TYR A O 1
ATOM 1265 N N . VAL A 1 156 ? 5.109 8.239 -7.947 1.00 95.25 156 VAL A N 1
ATOM 1266 C CA . VAL A 1 156 ? 5.263 7.310 -9.078 1.00 95.25 156 VAL A CA 1
ATOM 1267 C C . VAL A 1 156 ? 4.774 7.959 -10.372 1.00 95.25 156 VAL A C 1
ATOM 1269 O O . VAL A 1 156 ? 5.466 7.912 -11.387 1.00 95.25 156 VAL A O 1
ATOM 1272 N N . LYS A 1 157 ? 3.609 8.617 -10.352 1.00 95.69 157 LYS A N 1
ATOM 1273 C CA . LYS A 1 157 ? 3.061 9.308 -11.530 1.00 95.69 157 LYS A CA 1
ATOM 1274 C C . LYS A 1 157 ? 3.984 10.418 -12.026 1.00 95.69 157 LYS A C 1
ATOM 1276 O O . LYS A 1 157 ? 4.240 10.502 -13.227 1.00 95.69 157 LYS A O 1
ATOM 1281 N N . SER A 1 158 ? 4.496 11.243 -11.119 1.00 94.75 158 SER A N 1
ATOM 1282 C CA . SER A 1 158 ? 5.405 12.343 -11.442 1.00 94.75 158 SER A CA 1
ATOM 1283 C C . SER A 1 158 ? 6.700 11.836 -12.068 1.00 94.75 158 SER A C 1
ATOM 1285 O O . SER A 1 158 ? 7.113 12.339 -13.117 1.00 94.75 158 SER A O 1
ATOM 1287 N N . LEU A 1 159 ? 7.297 10.794 -11.482 1.00 93.75 159 LEU A N 1
ATOM 1288 C CA . LEU A 1 159 ? 8.524 10.183 -11.988 1.00 93.75 159 LEU A CA 1
ATOM 1289 C C . LEU A 1 159 ? 8.330 9.599 -13.395 1.00 93.75 159 LEU A C 1
ATOM 1291 O O . LEU A 1 159 ? 9.168 9.791 -14.273 1.00 93.75 159 LEU A O 1
ATOM 1295 N N . LEU A 1 160 ? 7.180 8.972 -13.652 1.00 92.56 160 LEU A N 1
ATOM 1296 C CA . LEU A 1 160 ? 6.852 8.429 -14.971 1.00 92.56 160 LEU A CA 1
ATOM 1297 C C . LEU A 1 160 ? 6.628 9.504 -16.027 1.00 92.56 160 LEU A C 1
ATOM 1299 O O . LEU A 1 160 ? 7.106 9.369 -17.151 1.00 92.56 160 LEU A O 1
ATOM 1303 N N . ILE A 1 161 ? 5.927 10.583 -15.679 1.00 93.38 161 ILE A N 1
ATOM 1304 C CA . ILE A 1 161 ? 5.745 11.724 -16.582 1.00 93.38 161 ILE A CA 1
ATOM 1305 C C . ILE A 1 161 ? 7.103 12.334 -16.949 1.00 93.38 161 ILE A C 1
ATOM 1307 O O . ILE A 1 161 ? 7.301 12.728 -18.100 1.00 93.38 161 ILE A O 1
ATOM 1311 N N . TYR A 1 162 ? 8.026 12.419 -15.987 1.00 92.31 162 TYR A N 1
ATOM 1312 C CA . TYR A 1 162 ? 9.385 12.897 -16.224 1.00 92.31 162 TYR A CA 1
ATOM 1313 C C . TYR A 1 162 ? 10.162 11.950 -17.149 1.00 92.31 162 TYR A C 1
ATOM 1315 O O . TYR A 1 162 ? 10.620 12.385 -18.206 1.00 92.31 162 TYR A O 1
ATOM 1323 N N . SER A 1 163 ? 10.217 10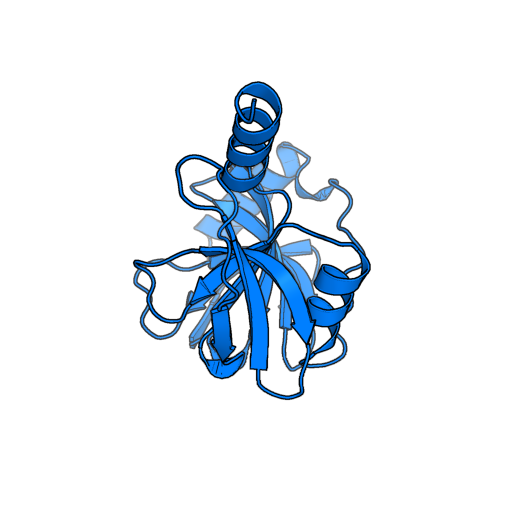.660 -16.810 1.00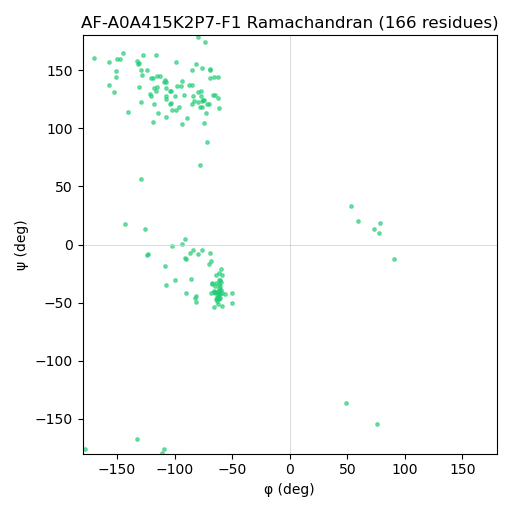 90.69 163 SER A N 1
ATOM 1324 C CA . SER A 1 163 ? 10.868 9.608 -17.604 1.00 90.69 163 SER A CA 1
ATOM 1325 C C . SER A 1 163 ? 10.419 9.646 -19.072 1.00 90.69 163 SER A C 1
ATOM 1327 O O . SER A 1 163 ? 11.238 9.797 -19.974 1.00 90.69 163 SER A O 1
ATOM 1329 N N . LEU A 1 164 ? 9.105 9.690 -19.326 1.00 88.69 164 LEU A N 1
ATOM 1330 C CA . LEU A 1 164 ? 8.541 9.738 -20.683 1.00 88.69 164 LEU A CA 1
ATOM 1331 C C . LEU A 1 164 ? 8.900 11.001 -21.482 1.00 88.69 164 LEU A C 1
ATOM 1333 O O . LEU A 1 164 ? 8.864 10.981 -22.712 1.00 88.69 164 LEU A O 1
ATOM 1337 N N . LYS A 1 165 ? 9.182 12.122 -20.812 1.00 86.62 165 LYS A N 1
ATOM 1338 C CA . LYS A 1 165 ? 9.545 13.382 -21.479 1.00 86.62 165 LYS A CA 1
ATOM 1339 C C . LYS A 1 165 ? 11.034 13.481 -21.792 1.00 86.62 165 LYS A C 1
ATOM 1341 O O . LYS A 1 165 ? 11.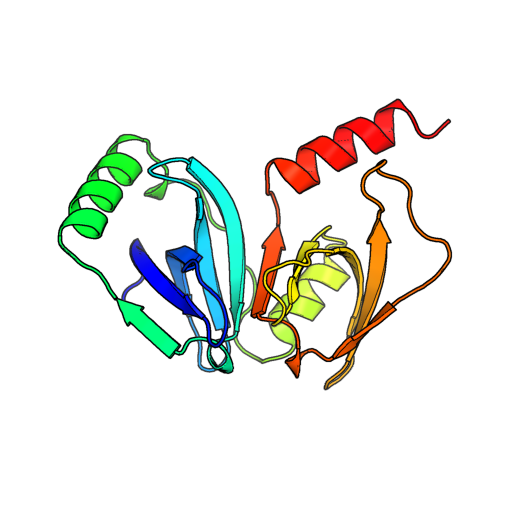388 14.189 -22.737 1.00 86.62 165 LYS A O 1
ATOM 1346 N N . PHE A 1 166 ? 11.881 12.840 -20.989 1.00 76.50 166 PHE A N 1
ATOM 1347 C CA . PHE A 1 166 ? 13.322 13.091 -20.980 1.00 76.50 166 PHE A CA 1
ATOM 1348 C C . PHE A 1 166 ? 14.193 11.851 -21.235 1.00 76.50 166 PHE A C 1
ATOM 1350 O O . PHE A 1 166 ? 15.383 12.030 -21.481 1.00 76.50 166 PHE A O 1
ATOM 1357 N N . GLU A 1 167 ? 13.638 10.634 -21.289 1.00 61.88 167 GLU A N 1
ATOM 1358 C CA . GLU A 1 167 ? 14.293 9.494 -21.949 1.00 61.88 167 GLU A CA 1
ATOM 1359 C C . GLU A 1 167 ? 14.26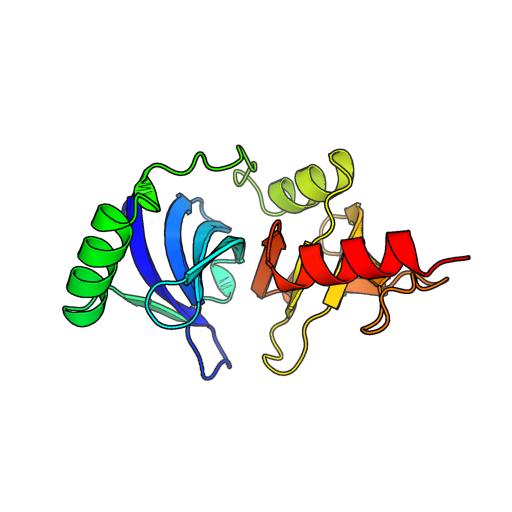0 9.708 -23.480 1.00 61.88 167 GLU A C 1
ATOM 1361 O O . GLU A 1 167 ? 13.321 9.315 -24.177 1.00 61.88 167 GLU A O 1
ATOM 1366 N N . LYS A 1 168 ? 15.285 10.394 -24.000 1.00 50.12 168 LYS A N 1
ATOM 1367 C CA . LYS A 1 168 ? 15.712 10.360 -25.406 1.00 50.12 168 LYS A CA 1
ATOM 1368 C C . LYS A 1 168 ? 17.075 9.699 -25.510 1.00 50.12 168 LYS A C 1
ATOM 1370 O O . LYS A 1 168 ? 17.944 10.047 -24.681 1.00 50.12 168 LYS A O 1
#

Foldseek 3Di:
DDALAWKWFDFVQDPGTWIFHFHDDDPFWTKGQTDPDQADRFAIKIFGPVRTPDMDDDPSRVVSSVVNVVVCVSVPDHDPQDPHDLCRNLVVQQVVQFWKWWQFSPNVDIWTFGFPDDDDFWTWTQTADLQLDTDPDIDIDGSVGTGMIGGRGPSNVVSPVRNVVPVD

Mean predicted aligned error: 3.15 Å

Nearest PDB structures (foldseek):
  4noy-assembly1_A  TM=8.465E-01  e=2.354E-02  Listeria monocytogenes
  4nl3-assembly1_D  TM=7.469E-01  e=1.876E-02  Listeria monocytogenes
  1y96-assembly1_A  TM=5.754E-01  e=1.110E+00  Homo sapiens
  5n69-assembly1_B  TM=5.213E-01  e=1.316E+00  Bos taurus

Secondary structure (DSSP, 8-state):
--TT-EEEEEETT-SSPEEEEEEEE-SSEEEEEEEETTTEEEEEEEEEGGGEEEEE--HHHHHHHHHHHHTTGGGSPPP----SSTTHHHHHHHHTT-EEEEEESSTT--EEEEEEEE-SSEEEEEEE-TTSPEEEEEEEEEGGGEEEEEES-HHHHHHHHHHHHH--